Protein AF-A0A9D5IY68-F1 (afdb_monomer)

Solvent-accessible surface area (backbone atoms only — not comparable to full-atom values): 6428 Å² total; per-residue (Å²): 133,56,71,67,59,52,53,52,50,51,53,53,50,53,52,52,50,52,54,51,52,50,52,50,51,52,49,52,51,52,50,46,42,68,76,51,66,70,82,74,76,90,74,83,85,81,79,96,74,79,98,69,87,84,79,84,80,74,66,99,49,99,52,55,66,56,53,52,50,51,51,50,51,53,50,51,58,50,53,63,56,49,63,55,52,56,55,55,61,73,67,48,87,58,96,81,76,71,87,133

Structure (mmCIF, N/CA/C/O backbone):
data_AF-A0A9D5IY68-F1
#
_entry.id   AF-A0A9D5IY68-F1
#
loop_
_atom_site.group_PDB
_atom_site.id
_atom_site.type_symbol
_atom_site.label_atom_id
_atom_site.label_alt_id
_atom_site.label_comp_id
_atom_site.label_asym_id
_atom_site.label_entity_id
_atom_site.label_seq_id
_atom_site.pdbx_PDB_ins_code
_atom_site.Cartn_x
_atom_site.Cartn_y
_atom_site.Cartn_z
_atom_site.occupancy
_atom_site.B_iso_or_equiv
_atom_site.auth_seq_id
_atom_site.auth_comp_id
_atom_site.auth_asym_id
_atom_site.auth_atom_id
_atom_site.pdbx_PDB_model_num
ATOM 1 N N . MET A 1 1 ? 15.917 -2.801 -29.479 1.00 62.38 1 MET A N 1
ATOM 2 C CA . MET A 1 1 ? 15.765 -1.747 -28.450 1.00 62.38 1 MET A CA 1
ATOM 3 C C . MET A 1 1 ? 17.061 -1.707 -27.671 1.00 62.38 1 MET A C 1
ATOM 5 O O . MET A 1 1 ? 17.573 -2.777 -27.370 1.00 62.38 1 MET A O 1
ATOM 9 N N . SER A 1 2 ? 17.641 -0.528 -27.450 1.00 86.12 2 SER A N 1
ATOM 10 C CA . SER A 1 2 ? 18.867 -0.410 -26.652 1.00 86.12 2 SER A CA 1
ATOM 11 C C . SER A 1 2 ? 18.551 -0.614 -25.169 1.00 86.12 2 SER A C 1
ATOM 13 O O . SER A 1 2 ? 17.460 -0.260 -24.718 1.00 86.12 2 SER A O 1
ATOM 15 N N . ASP A 1 3 ? 19.499 -1.143 -24.396 1.00 88.75 3 ASP A N 1
ATOM 16 C CA . ASP A 1 3 ? 19.326 -1.377 -22.951 1.00 88.75 3 ASP A CA 1
ATOM 17 C C . ASP A 1 3 ? 18.945 -0.097 -22.193 1.00 88.75 3 ASP A C 1
ATOM 19 O O . ASP A 1 3 ? 18.147 -0.125 -21.258 1.00 88.75 3 ASP A O 1
ATOM 23 N N . PHE A 1 4 ? 19.437 1.052 -22.665 1.00 90.81 4 PHE A N 1
ATOM 24 C CA . PHE A 1 4 ? 19.057 2.370 -22.162 1.00 90.81 4 PHE A CA 1
ATOM 25 C C . PHE A 1 4 ? 17.560 2.665 -22.341 1.00 90.81 4 PHE A C 1
ATOM 27 O O . PHE A 1 4 ? 16.896 3.131 -21.415 1.00 90.81 4 PHE A O 1
ATOM 34 N N . GLN A 1 5 ? 17.006 2.361 -23.517 1.00 91.00 5 GLN A N 1
ATOM 35 C CA . GLN A 1 5 ? 15.583 2.545 -23.796 1.00 91.00 5 GLN A CA 1
ATOM 36 C C . GLN A 1 5 ? 14.731 1.608 -22.931 1.00 91.00 5 GLN A C 1
ATOM 38 O O . GLN A 1 5 ? 13.698 2.023 -22.411 1.00 91.00 5 GLN A O 1
ATOM 43 N N . THR A 1 6 ? 15.186 0.372 -22.721 1.00 92.75 6 THR A N 1
ATOM 44 C CA . THR A 1 6 ? 14.522 -0.599 -21.841 1.00 92.75 6 THR A CA 1
ATOM 45 C C . THR A 1 6 ? 14.522 -0.128 -20.384 1.00 92.75 6 THR A C 1
ATOM 47 O O . THR A 1 6 ? 13.472 -0.132 -19.743 1.00 92.75 6 THR A O 1
ATOM 50 N N . GLY A 1 7 ? 15.660 0.356 -19.873 1.00 92.38 7 GLY A N 1
ATOM 51 C CA . GLY A 1 7 ? 15.765 0.902 -18.516 1.00 92.38 7 GLY A CA 1
ATOM 52 C C . GLY A 1 7 ? 14.880 2.132 -18.293 1.00 92.38 7 GLY A C 1
ATOM 53 O O . GLY A 1 7 ? 14.199 2.228 -17.270 1.00 92.38 7 GLY A O 1
ATOM 54 N N . LEU A 1 8 ? 14.818 3.035 -19.277 1.00 95.00 8 LEU A N 1
ATOM 55 C CA . LEU A 1 8 ? 13.937 4.204 -19.233 1.00 95.00 8 LEU A CA 1
ATOM 56 C C . LEU A 1 8 ? 12.454 3.803 -19.192 1.00 95.00 8 LEU A C 1
ATOM 58 O O . LEU A 1 8 ? 11.692 4.353 -18.398 1.00 95.00 8 LEU A O 1
ATOM 62 N N . VAL A 1 9 ? 12.052 2.823 -20.005 1.00 95.94 9 VAL A N 1
ATOM 63 C CA . VAL A 1 9 ? 10.672 2.313 -20.024 1.00 95.94 9 VAL A CA 1
ATOM 64 C C . VAL A 1 9 ? 10.318 1.649 -18.694 1.00 95.94 9 VAL A C 1
ATOM 66 O O . VAL A 1 9 ? 9.262 1.941 -18.142 1.00 95.94 9 VAL A O 1
ATOM 69 N N . ILE A 1 10 ? 11.199 0.814 -18.140 1.00 96.12 10 ILE A N 1
ATOM 70 C CA . ILE A 1 10 ? 10.964 0.140 -16.853 1.00 96.12 10 ILE A CA 1
ATOM 71 C C . ILE A 1 10 ? 10.811 1.157 -15.720 1.00 96.12 10 ILE A C 1
ATOM 73 O O . ILE A 1 10 ? 9.886 1.040 -14.918 1.00 96.12 10 ILE A O 1
ATOM 77 N N . SER A 1 11 ? 11.671 2.176 -15.676 1.00 95.69 11 SER A N 1
ATOM 78 C CA . SER A 1 11 ? 11.578 3.249 -14.682 1.00 95.69 11 SER A CA 1
ATOM 79 C C . SER A 1 11 ? 10.272 4.041 -14.822 1.00 95.69 11 SER A C 1
ATOM 81 O O . SER A 1 11 ? 9.558 4.247 -13.839 1.00 95.69 11 SER A O 1
ATOM 83 N N . GLY A 1 12 ? 9.898 4.409 -16.053 1.00 96.19 12 GLY A N 1
ATOM 84 C CA . GLY A 1 12 ? 8.647 5.120 -16.325 1.00 96.19 12 GLY A CA 1
ATOM 85 C C . GLY A 1 12 ? 7.401 4.311 -15.953 1.00 96.19 12 GLY A C 1
ATOM 86 O O . GLY A 1 12 ? 6.476 4.844 -15.340 1.00 96.19 12 GLY A O 1
ATOM 87 N N . VAL A 1 13 ? 7.390 3.012 -16.263 1.00 97.00 13 VAL A N 1
ATOM 88 C CA . VAL A 1 13 ? 6.301 2.102 -15.879 1.00 97.00 13 VAL A CA 1
ATOM 89 C C . VAL A 1 13 ? 6.251 1.930 -14.363 1.00 97.00 13 VAL A C 1
ATOM 91 O O . VAL A 1 13 ? 5.174 2.029 -13.784 1.00 97.00 13 VAL A O 1
ATOM 94 N N . GLY A 1 14 ? 7.396 1.740 -13.703 1.00 95.88 14 GLY A N 1
ATOM 95 C CA . GLY A 1 14 ? 7.468 1.636 -12.245 1.00 95.88 14 GLY A CA 1
ATOM 96 C C . GLY A 1 14 ? 6.902 2.873 -11.547 1.00 95.88 14 GLY A C 1
ATOM 97 O O . GLY A 1 14 ? 6.113 2.745 -10.613 1.00 95.88 14 GLY A O 1
ATOM 98 N N . LEU A 1 15 ? 7.226 4.066 -12.052 1.00 96.88 15 LEU A N 1
ATOM 99 C CA . LEU A 1 15 ? 6.675 5.324 -11.551 1.00 96.88 15 LEU A CA 1
ATOM 100 C C . LEU A 1 15 ? 5.153 5.401 -11.750 1.00 96.88 15 LEU A C 1
ATOM 102 O O . LEU A 1 15 ? 4.420 5.758 -10.832 1.00 96.88 15 LEU A O 1
ATOM 106 N N . LEU A 1 16 ? 4.651 5.027 -12.928 1.00 97.31 16 LEU A N 1
ATOM 107 C CA . LEU A 1 16 ? 3.208 5.002 -13.188 1.00 97.31 16 LEU A CA 1
ATOM 108 C C . LEU A 1 16 ? 2.465 4.033 -12.261 1.00 97.31 16 LEU A C 1
ATOM 110 O O . LEU A 1 16 ? 1.387 4.360 -11.758 1.00 97.31 16 LEU A O 1
ATOM 114 N N . VAL A 1 17 ? 3.039 2.856 -12.008 1.00 97.56 17 VAL A N 1
ATOM 115 C CA . VAL A 1 17 ? 2.450 1.841 -11.125 1.00 97.56 17 VAL A CA 1
ATOM 116 C C . VAL A 1 17 ? 2.379 2.337 -9.680 1.00 97.56 17 VAL A C 1
ATOM 118 O O . VAL A 1 17 ? 1.354 2.160 -9.024 1.00 97.56 17 VAL A O 1
ATOM 121 N N . THR A 1 18 ? 3.417 3.005 -9.171 1.00 96.88 18 THR A N 1
ATOM 122 C CA . THR A 1 18 ? 3.386 3.528 -7.795 1.00 96.88 18 THR A CA 1
ATOM 123 C C . THR A 1 18 ? 2.356 4.644 -7.635 1.00 96.88 18 THR A C 1
ATOM 125 O O . THR A 1 18 ? 1.569 4.603 -6.688 1.00 96.88 18 THR A O 1
ATOM 128 N N . PHE A 1 19 ? 2.280 5.587 -8.580 1.00 97.25 19 PHE A N 1
ATOM 129 C CA . PHE A 1 19 ? 1.266 6.648 -8.554 1.00 97.25 19 PHE A CA 1
ATOM 130 C C . PHE A 1 19 ? -0.160 6.100 -8.633 1.00 97.25 19 PHE A C 1
ATOM 132 O O . PHE A 1 19 ? -1.025 6.510 -7.857 1.00 97.25 19 PHE A O 1
ATOM 139 N N . THR A 1 20 ? -0.415 5.156 -9.542 1.00 97.44 20 THR A N 1
ATOM 140 C CA . THR A 1 20 ? -1.740 4.530 -9.668 1.00 97.44 20 THR A CA 1
ATOM 141 C C . THR A 1 20 ? -2.105 3.726 -8.425 1.00 97.44 20 THR A C 1
ATOM 143 O O . THR A 1 20 ? -3.224 3.860 -7.931 1.00 97.44 20 THR A O 1
ATOM 146 N N . SER A 1 21 ? -1.166 2.973 -7.847 1.00 97.69 21 SER A N 1
ATOM 147 C CA . SER A 1 21 ? -1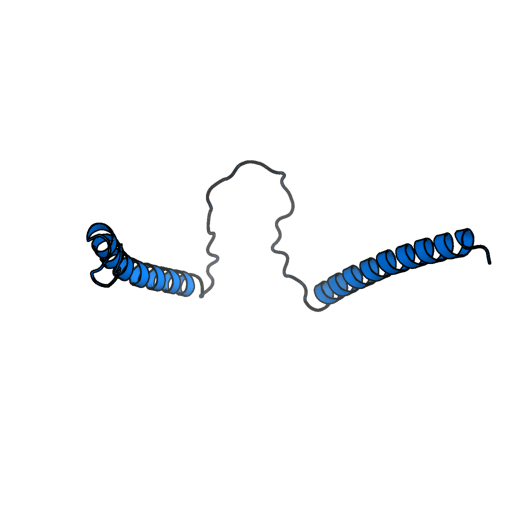.384 2.269 -6.580 1.00 97.69 21 SER A CA 1
ATOM 148 C C . SER A 1 21 ? -1.739 3.229 -5.441 1.00 97.69 21 SER A C 1
ATOM 150 O O . SER A 1 21 ? -2.641 2.932 -4.657 1.00 97.69 21 SER A O 1
ATOM 152 N N . LEU A 1 22 ? -1.067 4.383 -5.347 1.00 97.44 22 LEU A N 1
ATOM 153 C CA . LEU A 1 22 ? -1.357 5.390 -4.322 1.00 97.44 22 LEU A CA 1
ATOM 154 C C . LEU A 1 22 ? -2.762 5.981 -4.495 1.00 97.44 22 LEU A C 1
ATOM 156 O O . LEU A 1 22 ? -3.508 6.107 -3.526 1.00 97.44 22 LEU A O 1
ATOM 160 N N . LEU A 1 23 ? -3.137 6.306 -5.736 1.00 97.12 23 LEU A N 1
ATOM 161 C CA . LEU A 1 23 ? -4.466 6.826 -6.067 1.00 97.12 23 LEU A CA 1
ATOM 162 C C . LEU A 1 23 ? -5.569 5.830 -5.715 1.00 97.12 23 LEU A C 1
ATOM 164 O O . LEU A 1 23 ? -6.576 6.219 -5.127 1.00 97.12 23 LEU A O 1
ATOM 168 N N . ILE A 1 24 ? -5.373 4.549 -6.033 1.00 97.56 24 ILE A N 1
ATOM 169 C CA . ILE A 1 24 ? -6.320 3.491 -5.672 1.00 97.56 24 ILE A CA 1
ATOM 170 C C . ILE A 1 24 ? -6.424 3.383 -4.151 1.00 97.56 24 ILE A C 1
ATOM 172 O O . ILE A 1 24 ? -7.532 3.330 -3.625 1.00 97.56 24 ILE A O 1
ATOM 176 N N . PHE A 1 25 ? -5.298 3.402 -3.435 1.00 97.06 25 PHE A N 1
ATOM 177 C CA . PHE A 1 25 ? -5.288 3.312 -1.976 1.00 97.06 25 PHE A CA 1
ATOM 178 C C . PHE A 1 25 ? -6.063 4.461 -1.315 1.00 97.06 25 PHE A C 1
ATOM 180 O O . PHE A 1 25 ? -6.935 4.225 -0.478 1.00 97.06 25 PHE A O 1
ATOM 187 N N . ILE A 1 26 ? -5.807 5.701 -1.741 1.00 95.50 26 ILE A N 1
ATOM 188 C CA . ILE A 1 26 ? -6.548 6.880 -1.270 1.00 95.50 26 ILE A CA 1
ATOM 189 C C . ILE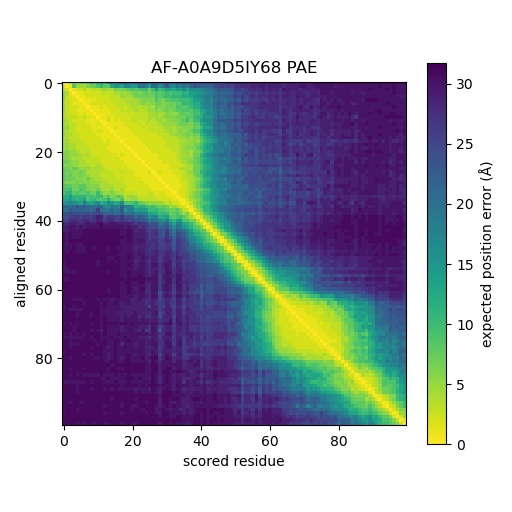 A 1 26 ? -8.026 6.772 -1.665 1.00 95.50 26 ILE A C 1
ATOM 191 O O . ILE A 1 26 ? -8.903 7.050 -0.851 1.00 95.50 26 ILE A O 1
ATOM 195 N N . GLY A 1 27 ? -8.321 6.318 -2.884 1.00 96.38 27 GLY A N 1
ATOM 196 C CA . GLY A 1 27 ? -9.688 6.101 -3.355 1.00 96.38 27 GLY A CA 1
ATOM 197 C C . GLY A 1 27 ? -10.455 5.110 -2.482 1.00 96.38 27 GLY A C 1
ATOM 198 O O . GLY A 1 27 ? -11.583 5.393 -2.085 1.00 96.38 27 GLY A O 1
ATOM 199 N N . VAL A 1 28 ? -9.831 3.989 -2.113 1.00 96.19 28 VAL A N 1
ATOM 200 C CA . VAL A 1 28 ? -10.400 3.007 -1.180 1.00 96.19 28 VAL A CA 1
ATOM 201 C C . VAL A 1 28 ? -10.604 3.625 0.200 1.00 96.19 28 VAL A C 1
ATOM 203 O O . VAL A 1 28 ? -11.668 3.443 0.785 1.00 96.19 28 VAL A O 1
ATOM 206 N N . MET A 1 29 ? -9.639 4.396 0.709 1.00 91.75 29 MET A N 1
ATOM 207 C CA . MET A 1 29 ? -9.782 5.088 1.993 1.00 91.75 29 MET A CA 1
ATOM 208 C C . MET A 1 29 ? -10.993 6.033 1.989 1.00 91.75 29 MET A C 1
ATOM 210 O O . MET A 1 29 ? -11.812 5.982 2.903 1.00 91.75 29 MET A O 1
ATOM 214 N N . VAL A 1 30 ? -11.145 6.853 0.947 1.00 92.19 30 VAL A N 1
ATOM 215 C CA . VAL A 1 30 ? -12.282 7.774 0.792 1.00 92.19 30 VAL A CA 1
ATOM 216 C C . VAL A 1 30 ? -13.594 7.008 0.625 1.00 92.19 30 VAL A C 1
ATOM 218 O O . VAL A 1 30 ? -14.610 7.398 1.199 1.00 92.19 30 VAL A O 1
ATOM 221 N N . LEU A 1 31 ? -13.588 5.903 -0.124 1.00 93.75 31 LEU A N 1
ATOM 222 C CA . LEU A 1 31 ? -14.758 5.042 -0.289 1.00 93.75 31 LEU A CA 1
ATOM 223 C C . LEU A 1 31 ? -15.204 4.465 1.058 1.00 93.75 31 LEU A C 1
ATOM 225 O O . LEU A 1 31 ? -16.389 4.510 1.376 1.00 93.75 31 LEU A O 1
ATOM 229 N N . LEU A 1 32 ? -14.259 3.983 1.868 1.00 90.81 32 LEU A N 1
ATOM 230 C CA . LEU A 1 32 ? -14.530 3.483 3.212 1.00 90.81 32 LEU A CA 1
ATOM 231 C C . LEU A 1 32 ? -14.997 4.594 4.150 1.00 90.81 32 LEU A C 1
ATOM 233 O O . LEU A 1 32 ? -15.940 4.362 4.892 1.00 90.81 32 LEU A O 1
ATOM 237 N N . GLN A 1 33 ? -14.428 5.801 4.085 1.00 86.25 33 GLN A N 1
ATOM 238 C CA . GLN A 1 33 ? -14.935 6.954 4.842 1.00 86.25 33 GLN A CA 1
ATOM 239 C C . GLN A 1 33 ? -16.354 7.344 4.421 1.00 86.25 33 GLN A C 1
ATOM 241 O O . GLN A 1 33 ? -17.136 7.791 5.251 1.00 86.25 33 GLN A O 1
ATOM 246 N N . LYS A 1 34 ? -16.713 7.192 3.142 1.00 85.94 34 LYS A N 1
ATOM 247 C CA . LYS A 1 34 ? -18.083 7.448 2.685 1.00 85.94 34 LYS A CA 1
ATOM 248 C C . LYS A 1 34 ? -19.057 6.336 3.052 1.00 85.94 34 LYS A C 1
ATOM 250 O O . LYS A 1 34 ? -20.210 6.637 3.342 1.00 85.94 34 LYS A O 1
ATOM 255 N N . LEU A 1 35 ? -18.613 5.081 3.026 1.00 88.75 35 LEU A N 1
ATOM 256 C CA . LEU A 1 35 ? -19.437 3.924 3.374 1.00 88.75 35 LEU A CA 1
ATOM 257 C C . LEU A 1 35 ? -19.610 3.782 4.895 1.00 88.75 35 LEU A C 1
ATOM 259 O O . LEU A 1 35 ? -20.683 3.419 5.367 1.00 88.75 35 LEU A O 1
ATOM 263 N N . PHE A 1 36 ? -18.571 4.127 5.650 1.00 85.12 36 PHE A N 1
ATOM 264 C CA . PHE A 1 36 ? -18.530 4.200 7.104 1.00 85.12 36 PHE A CA 1
ATOM 265 C C . PHE A 1 36 ? -18.110 5.618 7.508 1.00 85.12 36 PHE A C 1
ATOM 267 O O . PHE A 1 36 ? -16.932 5.847 7.798 1.00 85.12 36 PHE A O 1
ATOM 274 N N . PRO A 1 37 ? -19.047 6.586 7.505 1.00 76.19 37 PRO A N 1
ATOM 275 C CA . PRO A 1 37 ? -18.762 7.949 7.930 1.00 76.19 37 PRO A CA 1
ATOM 276 C C . PRO A 1 37 ? -18.189 7.933 9.342 1.00 76.19 37 PRO A C 1
ATOM 278 O O . PRO A 1 37 ? -18.882 7.637 10.317 1.00 76.19 37 PRO A O 1
ATOM 281 N N . VAL A 1 38 ? -16.897 8.248 9.436 1.00 66.81 38 VAL A N 1
ATOM 282 C CA . VAL A 1 38 ? -16.241 8.530 10.707 1.00 66.81 38 VAL A CA 1
ATOM 283 C C . VAL A 1 38 ? -16.977 9.732 11.279 1.00 66.81 38 VAL A C 1
ATOM 285 O O . VAL A 1 38 ? -17.003 10.797 10.664 1.00 66.81 38 VAL A O 1
ATOM 288 N N . LYS A 1 39 ? -17.641 9.550 12.420 1.00 67.50 39 LYS A N 1
ATOM 289 C CA . LYS A 1 39 ? -18.271 10.649 13.146 1.00 67.50 39 LYS A CA 1
ATOM 290 C C . LYS A 1 39 ? -17.153 11.595 13.580 1.00 67.50 39 LYS A C 1
ATOM 29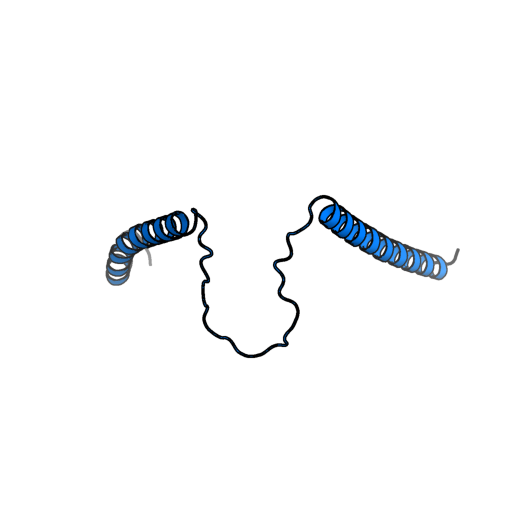2 O O . LYS A 1 39 ? -16.467 11.337 14.560 1.00 67.50 39 LYS A O 1
ATOM 297 N N . VAL A 1 40 ? -16.918 12.642 12.794 1.00 58.47 40 VAL A N 1
ATOM 298 C CA . VAL A 1 40 ? -16.011 13.727 13.159 1.00 58.47 40 VAL A CA 1
ATOM 299 C C . VAL A 1 40 ? -16.695 14.473 14.294 1.00 58.47 40 VAL A C 1
ATOM 301 O O . VAL A 1 40 ? -17.618 15.256 14.066 1.00 58.47 40 VAL A O 1
ATOM 304 N N . GLU A 1 41 ? -16.283 14.203 15.529 1.00 52.91 41 GLU A N 1
ATOM 305 C CA . GLU A 1 41 ? -16.518 15.154 16.602 1.00 52.91 41 GLU A CA 1
ATOM 306 C C . GLU A 1 41 ? -15.830 16.460 16.202 1.00 52.91 41 GLU A C 1
ATOM 308 O O . GLU A 1 41 ? -14.626 16.531 15.961 1.00 52.91 41 GLU A O 1
ATOM 313 N N . LYS A 1 42 ? -16.665 17.475 16.019 1.00 48.19 42 LYS A N 1
ATOM 314 C CA . LYS A 1 42 ? -16.341 18.836 15.622 1.00 48.19 42 LYS A CA 1
ATOM 315 C C . LYS A 1 42 ? -15.244 19.420 16.521 1.00 48.19 42 LYS A C 1
ATOM 317 O O . LYS A 1 42 ? -15.546 19.977 17.566 1.00 48.19 42 LYS A O 1
ATOM 322 N N . ASN A 1 43 ? -13.989 19.342 16.096 1.00 43.47 43 ASN A N 1
ATOM 323 C CA . ASN A 1 43 ? -12.903 20.162 16.631 1.00 43.47 43 ASN A CA 1
ATOM 324 C C . ASN A 1 43 ? -12.044 20.675 15.473 1.00 43.47 43 ASN A C 1
ATOM 326 O O . ASN A 1 43 ? -10.943 20.207 15.195 1.00 43.47 43 ASN A O 1
ATOM 330 N N . GLU A 1 44 ? -12.605 21.651 14.762 1.00 44.41 44 GLU A N 1
ATOM 331 C CA . GLU A 1 44 ? -11.848 22.537 13.891 1.00 44.41 44 GLU A CA 1
ATOM 332 C C . GLU A 1 44 ? -10.960 23.458 14.744 1.00 44.41 44 GLU A C 1
ATOM 334 O O . GLU A 1 44 ? -11.455 24.238 15.552 1.00 44.41 44 GLU A O 1
ATOM 339 N N . GLY A 1 45 ? -9.650 23.402 14.495 1.00 42.69 45 GLY A N 1
ATOM 340 C CA . GLY A 1 45 ? -8.750 24.551 14.595 1.00 42.69 45 GLY A CA 1
ATOM 341 C C . GLY A 1 45 ? -8.230 24.938 15.982 1.00 42.69 45 GLY A C 1
ATOM 342 O O . GLY A 1 45 ? -8.881 25.685 16.707 1.00 42.69 45 GLY A O 1
ATOM 343 N N . ARG A 1 46 ? -6.963 24.593 16.259 1.00 34.81 46 ARG A N 1
ATOM 344 C CA . ARG A 1 46 ? -5.909 25.534 16.703 1.00 34.81 46 ARG A CA 1
ATOM 345 C C . ARG A 1 46 ? -4.526 24.853 16.749 1.00 34.81 46 ARG A C 1
ATOM 347 O O . ARG A 1 46 ? -4.466 23.633 16.877 1.00 34.81 46 ARG A O 1
ATOM 354 N N . PRO A 1 47 ? -3.443 25.626 16.540 1.00 41.25 47 PRO A N 1
ATOM 355 C CA . PRO A 1 47 ? -2.095 25.130 16.282 1.00 41.25 47 PRO A CA 1
ATOM 356 C C . PRO A 1 47 ? -1.416 24.626 17.560 1.00 41.25 47 PRO A C 1
ATOM 358 O O . PRO A 1 47 ? -1.875 24.888 18.666 1.00 41.25 47 PRO A O 1
ATOM 361 N N . VAL A 1 48 ? -0.319 23.901 17.353 1.00 52.91 48 VAL A N 1
ATOM 362 C CA . VAL A 1 48 ? 0.618 23.368 18.348 1.00 52.91 48 VAL A CA 1
ATOM 363 C C . VAL A 1 48 ? 0.883 24.375 19.474 1.00 52.91 48 VAL A C 1
ATOM 365 O O . VAL A 1 48 ? 1.524 25.387 19.223 1.00 52.91 48 VAL A O 1
ATOM 368 N N . ASP A 1 49 ? 0.438 24.076 20.696 1.00 39.09 49 ASP A N 1
ATOM 369 C CA . ASP A 1 49 ? 1.031 24.632 21.913 1.00 39.09 49 ASP A CA 1
ATOM 370 C C . ASP A 1 49 ? 0.790 23.711 23.116 1.00 39.09 49 ASP A C 1
ATOM 372 O O . ASP A 1 49 ? -0.331 23.288 23.386 1.00 39.09 49 ASP A O 1
ATOM 376 N N . GLU A 1 50 ? 1.907 23.408 23.776 1.00 39.62 50 GLU A N 1
ATOM 377 C CA . GLU A 1 50 ? 2.116 22.879 25.127 1.00 39.62 50 GLU A CA 1
ATOM 378 C C . GLU A 1 50 ? 1.248 21.720 25.656 1.00 39.62 50 GLU A C 1
ATOM 380 O O . GLU A 1 50 ? 0.028 21.760 25.780 1.00 39.62 50 GLU A O 1
ATOM 385 N N . VAL A 1 51 ? 1.962 20.682 26.102 1.00 52.03 51 VAL A N 1
ATOM 386 C CA . VAL A 1 51 ? 1.476 19.558 26.906 1.00 52.03 51 VAL A CA 1
ATOM 387 C C . VAL A 1 51 ? 0.687 20.071 28.121 1.00 52.03 51 VAL A C 1
ATOM 389 O O . VAL A 1 51 ? 1.260 20.378 29.165 1.00 52.03 51 VAL A O 1
ATOM 392 N N . LYS A 1 52 ? -0.643 20.127 28.005 1.00 41.75 52 LYS A N 1
ATOM 393 C CA . LYS A 1 52 ? -1.565 20.280 29.136 1.00 41.75 52 LYS A CA 1
ATOM 394 C C . LYS A 1 52 ? -2.098 18.901 29.547 1.00 41.75 52 LYS A C 1
ATOM 396 O O . LYS A 1 52 ? -2.589 18.171 28.685 1.00 41.75 52 LYS A O 1
ATOM 401 N N . PRO A 1 53 ? -2.010 18.512 30.832 1.00 45.03 53 PRO A N 1
ATOM 402 C CA . PRO A 1 53 ? -2.641 17.287 31.310 1.00 45.03 53 PRO A CA 1
ATOM 403 C C . PRO A 1 53 ? -4.176 17.386 31.217 1.00 45.03 53 PRO A C 1
ATOM 405 O O . PRO A 1 53 ? -4.749 18.465 31.343 1.00 45.03 53 PRO A O 1
ATOM 408 N N . ALA A 1 54 ? -4.795 16.235 30.946 1.00 50.62 54 ALA A N 1
ATOM 409 C CA . ALA A 1 54 ? -6.142 16.033 30.414 1.00 50.62 54 ALA A CA 1
ATOM 410 C C . ALA A 1 54 ? -7.316 16.569 31.255 1.00 50.62 54 ALA A C 1
ATOM 412 O O . ALA A 1 54 ? -7.330 16.440 32.477 1.00 50.62 54 ALA A O 1
ATOM 413 N N . GLU A 1 55 ? -8.371 16.998 30.559 1.00 44.44 55 GLU A N 1
ATOM 414 C CA . GLU A 1 55 ? -9.733 17.083 31.091 1.00 44.44 55 GLU A CA 1
ATOM 415 C C . GLU A 1 55 ? -10.588 16.020 30.383 1.00 44.44 55 GLU A C 1
ATOM 417 O O . GLU A 1 55 ? -10.888 16.118 29.194 1.00 44.44 55 GLU A O 1
ATOM 422 N N . LEU A 1 56 ? -10.930 14.951 31.105 1.00 53.34 56 LEU A N 1
ATOM 423 C CA . LEU A 1 56 ? -11.927 13.976 30.670 1.00 53.34 56 LEU A CA 1
ATOM 424 C C . LEU A 1 56 ? -13.306 14.607 30.877 1.00 53.34 56 LEU A C 1
ATOM 426 O O . LEU A 1 56 ? -13.878 14.511 31.962 1.00 53.34 56 LEU A O 1
ATOM 430 N N . THR A 1 57 ? -13.864 15.239 29.846 1.00 51.84 57 THR A N 1
ATOM 431 C CA . THR A 1 57 ? -15.305 15.504 29.815 1.00 51.84 57 THR A CA 1
ATOM 432 C C . THR A 1 57 ? -16.013 14.182 29.558 1.00 51.84 57 THR A C 1
ATOM 434 O O . THR A 1 57 ? -16.244 13.794 28.415 1.00 51.84 57 THR A O 1
ATOM 437 N N . LEU A 1 58 ? -16.313 13.464 30.641 1.00 54.56 58 LEU A N 1
ATOM 438 C CA . LEU A 1 58 ? -17.248 12.346 30.629 1.00 54.56 58 LEU A CA 1
ATOM 439 C C . LEU A 1 58 ? -18.617 12.931 30.278 1.00 54.56 58 LEU A C 1
ATOM 441 O O . LEU A 1 58 ? -19.329 13.456 31.135 1.00 54.56 58 LEU A O 1
ATOM 445 N N . GLY A 1 59 ? -18.954 12.903 28.987 1.00 47.72 59 GLY A N 1
ATOM 446 C CA . GLY A 1 59 ? -20.333 13.048 28.553 1.00 47.72 59 GLY A CA 1
ATOM 447 C C . GLY A 1 59 ? -21.174 12.049 29.338 1.00 47.72 59 GLY A C 1
ATOM 448 O O . GLY A 1 59 ? -20.752 10.911 29.537 1.00 47.72 59 GLY A O 1
ATOM 449 N N . SER A 1 60 ? -22.317 12.512 29.840 1.00 53.56 60 SER A N 1
ATOM 450 C CA . SER A 1 60 ? -23.302 11.740 30.599 1.00 53.56 60 SER A CA 1
ATOM 451 C C . SER A 1 60 ? -23.899 10.605 29.748 1.00 53.56 60 SER A C 1
ATOM 453 O O . SER A 1 60 ? -25.077 10.631 29.397 1.00 53.56 60 SER A O 1
ATOM 455 N N . GLU A 1 61 ? -23.089 9.609 29.406 1.00 55.56 61 GLU A N 1
ATOM 456 C CA . GLU A 1 61 ? -23.485 8.384 28.730 1.00 55.56 61 GLU A CA 1
ATOM 457 C C . GLU A 1 61 ? -23.132 7.193 29.623 1.00 55.56 61 GLU A C 1
ATOM 459 O O . GLU A 1 61 ? -22.044 7.113 30.198 1.00 55.56 61 GLU A O 1
ATOM 464 N N . ALA A 1 62 ? -24.089 6.274 29.742 1.00 54.88 62 ALA A N 1
ATOM 465 C CA . ALA A 1 62 ? -24.180 5.177 30.707 1.00 54.88 62 ALA A CA 1
ATOM 466 C C . ALA A 1 62 ? -23.042 4.124 30.680 1.00 54.88 62 ALA A C 1
ATOM 468 O O . ALA A 1 62 ? -23.196 3.059 31.259 1.00 54.88 62 ALA A O 1
ATOM 469 N N . GLY A 1 63 ? -21.905 4.401 30.037 1.00 56.22 63 GLY A N 1
ATOM 470 C CA . GLY A 1 63 ? -20.709 3.550 30.024 1.00 56.22 63 GLY A CA 1
ATOM 471 C C . GLY A 1 63 ? -19.492 4.162 30.726 1.00 56.22 63 GLY A C 1
ATOM 472 O O . GLY A 1 63 ? -18.511 3.463 30.970 1.00 56.22 63 GLY A O 1
ATOM 473 N N . ALA A 1 64 ? -19.532 5.450 31.082 1.00 60.25 64 ALA A N 1
ATOM 474 C CA . ALA A 1 64 ? -18.437 6.130 31.777 1.00 60.25 64 ALA A CA 1
ATOM 475 C C . ALA A 1 64 ? -18.109 5.472 33.1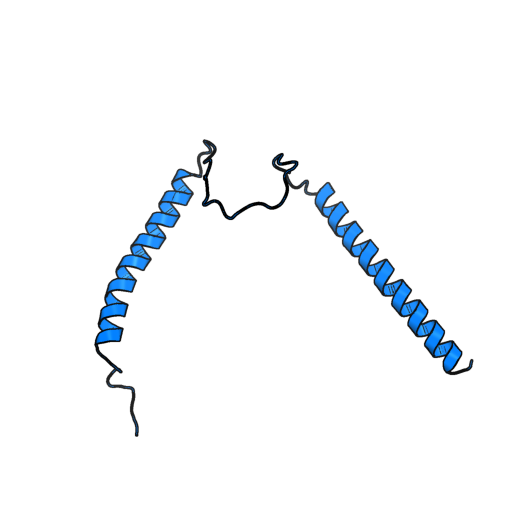29 1.00 60.25 64 ALA A C 1
ATOM 477 O O . ALA A 1 64 ? -16.949 5.185 33.427 1.00 60.25 64 ALA A O 1
ATOM 478 N N . GLU A 1 65 ? -19.136 5.184 33.927 1.00 59.69 65 GLU A N 1
ATOM 479 C CA . GLU A 1 65 ? -18.982 4.566 35.247 1.00 59.69 65 GLU A CA 1
ATOM 480 C C . GLU A 1 65 ? -18.513 3.109 35.148 1.00 59.69 65 GLU A C 1
ATOM 482 O O . GLU A 1 65 ? -17.655 2.689 35.923 1.00 59.69 65 GLU A O 1
ATOM 487 N N . GLU A 1 66 ? -18.991 2.358 34.150 1.00 70.00 66 GLU A N 1
ATOM 488 C CA . GLU A 1 66 ? -18.565 0.975 33.900 1.00 70.00 66 GLU A CA 1
ATOM 489 C C . GLU A 1 66 ? -17.089 0.902 33.489 1.00 70.00 66 GLU A C 1
ATOM 491 O O . GLU A 1 66 ? -16.342 0.058 33.991 1.00 70.00 66 GLU A O 1
ATOM 496 N N . ILE A 1 67 ? -16.636 1.823 32.632 1.00 74.25 67 ILE A N 1
ATOM 497 C CA . ILE A 1 67 ? -15.236 1.903 32.196 1.00 74.25 67 ILE A CA 1
ATOM 498 C C . ILE A 1 67 ? -14.328 2.292 33.370 1.00 74.25 67 ILE A C 1
ATOM 500 O O . ILE A 1 67 ? -13.263 1.692 33.551 1.00 74.25 67 ILE A O 1
ATOM 504 N N . ILE A 1 68 ? -14.748 3.251 34.200 1.00 78.81 68 ILE A N 1
ATOM 505 C CA . ILE A 1 68 ? -13.987 3.677 35.384 1.00 78.81 68 ILE A CA 1
ATOM 506 C C . ILE A 1 68 ? -13.926 2.549 36.422 1.00 78.81 68 ILE A C 1
ATOM 508 O O . ILE A 1 68 ? -12.849 2.276 36.956 1.00 78.81 68 ILE A O 1
ATOM 512 N N . ALA A 1 69 ? -15.034 1.846 36.670 1.00 80.19 69 ALA A N 1
ATOM 513 C CA . ALA A 1 69 ? -15.077 0.709 37.586 1.00 80.19 69 ALA A CA 1
ATOM 514 C C . ALA A 1 69 ? -14.205 -0.458 37.095 1.00 80.19 69 ALA A C 1
ATOM 516 O O . ALA A 1 69 ? -13.452 -1.038 37.882 1.00 80.19 69 ALA A O 1
ATOM 517 N N . ALA A 1 70 ? -14.238 -0.767 35.795 1.00 76.81 70 ALA A N 1
ATOM 518 C CA . ALA A 1 70 ? -13.389 -1.793 35.196 1.00 76.81 70 ALA A CA 1
ATOM 519 C C . ALA A 1 70 ? -11.896 -1.433 35.306 1.00 76.81 70 ALA A C 1
ATOM 521 O O . ALA A 1 70 ? -11.085 -2.269 35.714 1.00 76.81 70 ALA A O 1
ATOM 522 N N . LEU A 1 71 ? -11.528 -0.181 35.014 1.00 78.94 71 LEU A N 1
ATOM 523 C CA . LEU A 1 71 ? -10.155 0.310 35.173 1.00 78.94 71 LEU A CA 1
ATOM 524 C C . LEU A 1 71 ? -9.696 0.264 36.636 1.00 78.94 71 LEU A C 1
ATOM 526 O O . LEU A 1 71 ? -8.585 -0.198 36.913 1.00 78.94 71 LEU A O 1
ATOM 530 N N . ALA A 1 72 ? -10.549 0.676 37.575 1.00 81.69 72 ALA A N 1
ATOM 531 C CA . ALA A 1 72 ? -10.254 0.632 39.004 1.00 81.69 72 ALA A CA 1
ATOM 532 C C . ALA A 1 72 ? -10.072 -0.810 39.513 1.00 81.69 72 ALA A C 1
ATOM 534 O O . ALA A 1 72 ? -9.121 -1.088 40.248 1.00 81.69 72 ALA A O 1
ATOM 535 N N . ALA A 1 73 ? -10.918 -1.748 39.077 1.00 81.50 73 ALA A N 1
ATOM 536 C CA . ALA A 1 73 ? -10.812 -3.159 39.443 1.00 81.50 73 ALA A CA 1
ATOM 537 C C . ALA A 1 73 ? -9.510 -3.794 38.926 1.00 81.50 73 ALA A C 1
ATOM 539 O O . ALA A 1 73 ? -8.804 -4.480 39.673 1.00 81.50 73 ALA A O 1
ATOM 540 N N . VAL A 1 74 ? -9.140 -3.522 37.669 1.00 82.50 74 VAL A N 1
ATOM 541 C CA . VAL A 1 74 ? -7.879 -4.009 37.084 1.00 82.50 74 VAL A CA 1
ATOM 542 C C . VAL A 1 74 ? -6.671 -3.414 37.809 1.00 82.50 74 VAL A C 1
ATOM 544 O O . VAL A 1 74 ? -5.720 -4.138 38.126 1.00 82.50 74 VAL A O 1
ATOM 547 N N . ALA A 1 75 ? -6.706 -2.117 38.121 1.00 82.25 75 ALA A N 1
ATOM 548 C CA . ALA A 1 75 ? -5.645 -1.454 38.873 1.00 82.25 75 ALA A CA 1
ATOM 549 C C . ALA A 1 75 ? -5.480 -2.053 40.280 1.00 82.25 75 ALA A C 1
ATOM 551 O O . ALA A 1 75 ? -4.353 -2.328 40.699 1.00 82.25 75 ALA A O 1
ATOM 552 N N . PHE A 1 76 ? -6.582 -2.337 40.978 1.00 81.56 76 PHE A N 1
ATOM 553 C CA . PHE A 1 76 ? -6.566 -2.924 42.318 1.00 81.56 76 PHE A CA 1
ATOM 554 C C . PHE A 1 76 ? -5.976 -4.346 42.341 1.00 81.56 76 PHE A C 1
ATOM 556 O O . PHE A 1 76 ? -5.105 -4.645 43.163 1.00 81.56 76 PHE A O 1
ATOM 563 N N . ILE A 1 77 ? -6.364 -5.207 41.392 1.00 79.44 77 ILE A N 1
ATOM 564 C CA . ILE A 1 77 ? -5.796 -6.564 41.257 1.00 79.44 77 ILE A CA 1
ATOM 565 C C . ILE A 1 77 ? -4.290 -6.496 40.974 1.00 79.44 77 ILE A C 1
ATOM 567 O O . ILE A 1 77 ? -3.498 -7.273 41.520 1.00 79.44 77 ILE A O 1
ATOM 571 N N . ARG A 1 78 ? -3.866 -5.552 40.128 1.00 75.75 78 ARG A N 1
ATOM 572 C CA . ARG A 1 78 ? -2.448 -5.364 39.804 1.00 75.75 78 ARG A CA 1
ATOM 573 C C . ARG A 1 78 ? -1.659 -4.842 41.008 1.00 75.75 78 ARG A C 1
ATOM 575 O O . ARG A 1 78 ? -0.537 -5.300 41.236 1.00 75.75 78 ARG A O 1
ATOM 582 N N . ALA A 1 79 ? -2.243 -3.949 41.804 1.00 72.81 79 ALA A N 1
ATOM 583 C CA . ALA A 1 79 ? -1.626 -3.417 43.017 1.00 72.81 79 ALA A CA 1
ATOM 584 C C . ALA A 1 79 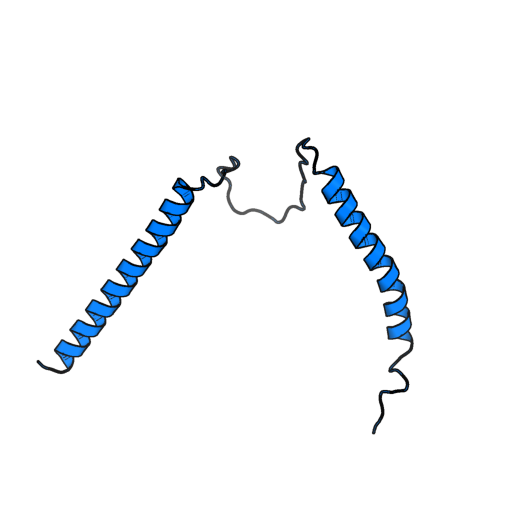? -1.354 -4.518 44.059 1.00 72.81 79 ALA A C 1
ATOM 586 O O . ALA A 1 79 ? -0.240 -4.592 44.580 1.00 72.81 79 ALA A O 1
ATOM 587 N N . GLN A 1 80 ? -2.300 -5.441 44.280 1.00 71.94 80 GLN A N 1
ATOM 588 C CA . GLN A 1 80 ? -2.091 -6.587 45.180 1.00 71.94 80 GLN A CA 1
ATOM 589 C C . GLN A 1 80 ? -0.916 -7.476 44.747 1.00 71.94 80 GLN A C 1
ATOM 591 O O . GLN A 1 80 ? -0.112 -7.895 45.578 1.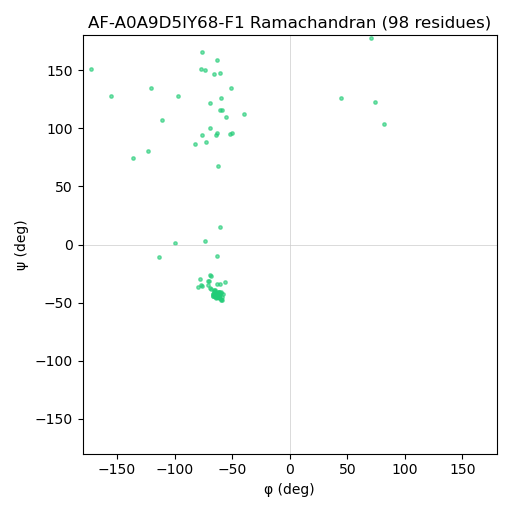00 71.94 80 GLN A O 1
ATOM 596 N N . ARG A 1 81 ? -0.772 -7.734 43.440 1.00 65.00 81 ARG A N 1
ATOM 597 C CA . ARG A 1 81 ? 0.329 -8.560 42.908 1.00 65.00 81 ARG A CA 1
ATOM 598 C C . ARG A 1 81 ? 1.686 -7.861 42.984 1.00 65.00 81 ARG A C 1
ATOM 600 O O . ARG A 1 81 ? 2.705 -8.519 43.167 1.00 65.00 81 ARG A O 1
ATOM 607 N N . THR A 1 82 ? 1.712 -6.536 42.869 1.00 62.00 82 THR A N 1
ATOM 608 C CA . THR A 1 82 ? 2.964 -5.762 42.850 1.00 62.00 82 THR A CA 1
ATOM 609 C C . THR A 1 82 ? 3.651 -5.748 44.223 1.00 62.00 82 THR A C 1
ATOM 611 O O . THR A 1 82 ? 4.879 -5.787 44.287 1.00 62.00 82 THR A O 1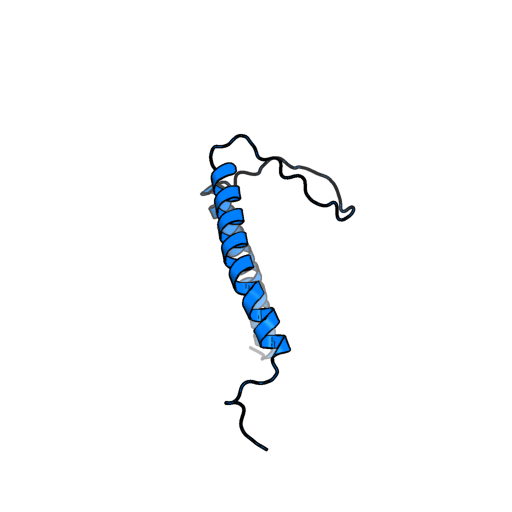
ATOM 614 N N . GLY A 1 83 ? 2.885 -5.805 45.322 1.00 64.56 83 GLY A N 1
ATOM 615 C CA . GLY A 1 83 ? 3.435 -5.870 46.683 1.00 64.56 83 GLY A CA 1
ATOM 616 C C . GLY A 1 83 ? 4.317 -7.101 46.952 1.00 64.56 83 GLY A C 1
ATOM 617 O O . GLY A 1 83 ? 5.325 -6.993 47.645 1.00 64.56 83 GLY A O 1
ATOM 618 N N . GLN A 1 84 ? 4.003 -8.257 46.351 1.00 63.72 84 GLN A N 1
ATOM 619 C CA . GLN A 1 84 ? 4.816 -9.479 46.483 1.00 63.72 84 GLN A CA 1
ATOM 620 C C . GLN A 1 84 ? 6.079 -9.469 45.611 1.00 63.72 84 GLN A C 1
ATOM 622 O O . GLN A 1 84 ? 7.094 -10.058 45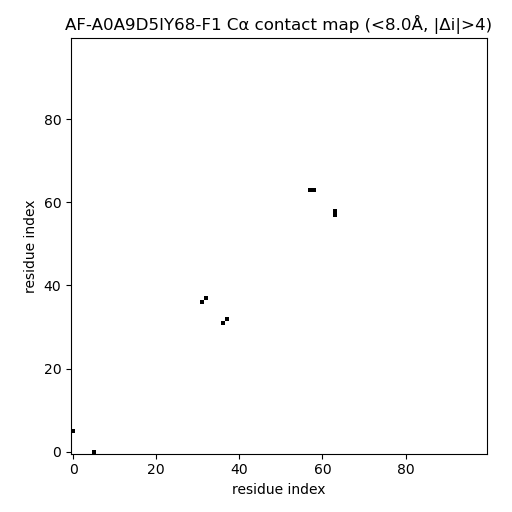.985 1.00 63.72 84 GLN A O 1
ATOM 627 N N . LEU A 1 85 ? 6.044 -8.781 44.466 1.00 65.69 85 LEU A N 1
ATOM 628 C CA . LEU A 1 85 ? 7.183 -8.706 43.547 1.00 65.69 85 LEU A CA 1
ATOM 629 C C . LEU A 1 85 ? 8.322 -7.854 44.126 1.00 65.69 85 LEU A C 1
ATOM 631 O O . LEU A 1 85 ? 9.484 -8.207 43.956 1.00 65.69 85 LEU A O 1
ATOM 635 N N . GLY A 1 86 ? 8.009 -6.792 44.879 1.00 69.62 86 GLY A N 1
ATOM 636 C CA . GLY A 1 86 ? 9.018 -5.994 45.588 1.00 69.62 86 GLY A CA 1
ATOM 637 C C . GLY A 1 86 ? 9.785 -6.799 46.646 1.00 69.62 86 GLY A C 1
ATOM 638 O O . GLY A 1 86 ? 11.013 -6.741 46.698 1.00 69.62 86 GLY A O 1
ATOM 639 N N . ALA A 1 87 ? 9.079 -7.619 47.431 1.00 66.62 87 ALA A N 1
ATOM 640 C CA . ALA A 1 87 ? 9.699 -8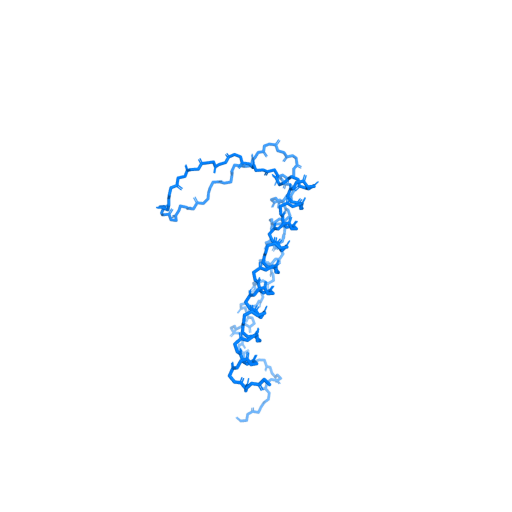.507 48.417 1.00 66.62 87 ALA A CA 1
ATOM 641 C C . ALA A 1 87 ? 10.579 -9.586 47.756 1.00 66.62 87 ALA A C 1
ATOM 643 O O . ALA A 1 87 ? 11.679 -9.856 48.232 1.00 66.62 87 ALA A O 1
ATOM 644 N N . SER A 1 88 ? 10.133 -10.144 46.622 1.00 66.38 88 SER A N 1
ATOM 645 C CA . SER A 1 88 ? 10.899 -11.121 45.833 1.00 66.38 88 SER A CA 1
ATOM 646 C C . SER A 1 88 ? 12.148 -10.536 45.159 1.00 66.38 88 SER A C 1
ATOM 648 O O . SER A 1 88 ? 13.082 -11.282 44.868 1.00 66.38 88 SER A O 1
ATOM 650 N N . LEU A 1 89 ? 12.167 -9.236 44.858 1.00 67.38 89 LEU A N 1
ATOM 651 C CA . LEU A 1 89 ? 13.343 -8.566 44.290 1.00 67.38 89 LEU A CA 1
ATOM 652 C C . LEU A 1 89 ? 14.373 -8.234 45.375 1.00 67.38 89 LEU A C 1
ATOM 654 O O . LEU A 1 89 ? 15.572 -8.371 45.143 1.00 67.38 89 LEU A O 1
ATOM 658 N N . LEU A 1 90 ? 13.910 -7.854 46.571 1.00 72.00 90 LEU A N 1
ATOM 659 C CA . LEU A 1 90 ? 14.770 -7.633 47.738 1.00 72.00 90 LEU A CA 1
ATOM 660 C C . LEU A 1 90 ? 15.368 -8.936 48.288 1.00 72.00 90 LEU A C 1
ATOM 662 O O . LEU A 1 90 ? 16.450 -8.903 48.866 1.00 72.00 90 LEU A O 1
ATOM 666 N N . SER A 1 91 ? 14.709 -10.083 48.087 1.00 69.81 91 SER A N 1
ATOM 667 C CA . SER A 1 91 ? 15.186 -11.387 48.573 1.00 69.81 91 SER A CA 1
ATOM 668 C C . SER A 1 91 ? 16.378 -11.971 47.799 1.00 69.81 91 SER A C 1
ATOM 670 O O . SER A 1 91 ? 16.819 -13.073 48.114 1.00 69.81 91 SER A O 1
ATOM 672 N N . GLY A 1 92 ? 16.917 -11.253 46.807 1.00 71.06 92 GLY A N 1
ATOM 673 C CA . GLY A 1 92 ? 18.077 -11.689 46.028 1.00 71.06 92 GLY A CA 1
ATOM 674 C C . GLY A 1 92 ? 17.789 -12.864 45.075 1.00 71.06 92 GLY A C 1
ATOM 675 O O . GLY A 1 92 ? 16.659 -13.353 44.996 1.00 71.06 92 GLY A O 1
ATOM 676 N N . PRO A 1 93 ? 18.788 -13.306 44.284 1.00 75.06 93 PRO A N 1
ATOM 677 C CA . PRO A 1 93 ? 18.617 -14.379 43.305 1.00 75.06 93 PRO A CA 1
ATOM 678 C C . PRO A 1 93 ? 18.162 -15.687 43.967 1.00 75.06 93 PRO A C 1
ATOM 680 O O . PRO A 1 93 ? 18.796 -16.172 44.899 1.00 75.06 93 PRO A O 1
ATOM 683 N N . GLY A 1 94 ? 17.062 -16.264 43.474 1.00 68.81 94 GLY A N 1
ATOM 684 C CA . GLY A 1 94 ? 16.474 -17.478 44.043 1.00 68.81 94 GLY A CA 1
ATOM 685 C C . GLY A 1 94 ? 17.389 -18.716 43.974 1.00 68.81 94 GLY A C 1
ATOM 686 O O . GLY A 1 94 ? 18.268 -18.793 43.111 1.00 68.81 94 GLY A O 1
ATOM 687 N N . PRO A 1 95 ? 17.137 -19.729 44.825 1.00 66.38 95 PRO A N 1
ATOM 688 C CA . PRO A 1 95 ? 18.030 -20.871 45.080 1.00 66.38 95 PRO A CA 1
ATOM 689 C C . PRO A 1 95 ? 18.292 -21.786 43.872 1.00 66.38 95 PRO A C 1
ATOM 691 O O . PRO A 1 95 ? 19.164 -22.646 43.930 1.00 66.38 95 PRO A O 1
ATOM 694 N N . TYR A 1 96 ? 17.563 -21.605 42.769 1.00 69.50 96 TYR A N 1
ATOM 695 C CA . TYR A 1 96 ? 17.720 -22.391 41.543 1.00 69.50 96 TYR A CA 1
ATOM 696 C C . TYR A 1 96 ? 18.547 -21.682 40.459 1.00 69.50 96 TYR A C 1
ATOM 698 O O . TYR A 1 96 ? 18.743 -22.243 39.382 1.00 69.50 96 TYR A O 1
ATOM 706 N N . ARG A 1 97 ? 19.070 -20.469 40.711 1.00 65.44 97 ARG A N 1
ATOM 707 C CA . ARG A 1 97 ? 20.124 -19.889 39.861 1.00 65.44 97 ARG A CA 1
ATOM 708 C C . ARG A 1 97 ? 21.474 -20.462 40.291 1.00 65.44 97 ARG A C 1
ATOM 710 O O . ARG A 1 97 ? 22.174 -19.906 41.126 1.00 65.44 97 ARG A O 1
ATOM 717 N N . THR A 1 98 ? 21.796 -21.616 39.721 1.00 66.19 98 THR A N 1
ATOM 718 C CA . THR A 1 98 ? 23.083 -22.306 39.841 1.00 66.19 98 THR A CA 1
ATOM 719 C C . THR A 1 98 ? 24.175 -21.678 38.970 1.00 66.19 98 THR A C 1
ATOM 721 O O . THR A 1 98 ? 23.892 -21.290 37.837 1.00 66.19 98 THR A O 1
ATOM 724 N N . SER A 1 99 ? 25.424 -21.809 39.446 1.00 50.38 99 SER A N 1
ATOM 725 C CA . SER A 1 99 ? 26.703 -21.819 38.701 1.00 50.38 99 SER A CA 1
ATOM 726 C C . SER A 1 99 ? 27.178 -20.451 38.175 1.00 50.38 99 SER A C 1
ATOM 728 O O . SER A 1 99 ? 26.479 -19.817 37.393 1.00 50.38 99 SER A O 1
ATOM 730 N N . ARG A 1 100 ? 28.369 -19.952 38.516 1.00 43.38 100 ARG A N 1
ATOM 731 C CA . ARG A 1 100 ? 29.671 -20.613 38.698 1.00 43.38 100 ARG A CA 1
ATOM 732 C C . ARG A 1 100 ? 30.565 -19.766 39.601 1.00 43.38 100 ARG A C 1
ATOM 734 O O . ARG A 1 100 ? 30.410 -18.527 39.534 1.00 43.38 100 ARG A O 1
#

Mean predicted aligned error: 20.82 Å

Radius of gyration: 28.99 Å; Cα contacts (8 Å, |Δi|>4): 5; chains: 1; bounding box: 54×48×77 Å

Foldseek 3Di:
DDVVVVVVVVVVVVVVVVVVVVVVVVVVVVVCCVVVVDPPPDDDDDDDDDDDDDDPPPDPDPCPVVVVVVVVVVVVVVVVVVVVVVVVVVVPDDPPPDDD

pLDDT: mean 73.16, std 18.61, range [34.81, 97.69]

Sequence (100 aa):
MSDFQTGLVISGVGLLVTFTSLLIFIGVMVLLQKLFPVKVEKNEGRPVDEVKPAELTLGSEAGAEEIIAALAAVAFIRAQRTGQLGASLLSGPGPYRTSR

Secondary structure (DSSP, 8-state):
--HHHHHHHHHHHHHHHHHHHHHHHHHHHHHHHHHS---------------PPP-----S-TTHHHHHHHHHHHHHHHHHHHHHHHHHHHT-S-TT----